Protein AF-A0A7S1JAP1-F1 (afdb_monomer_lite)

Sequence (119 aa):
IAVTLSFWLVWQHLLNYTQPPLQQKIIRIILMVPIYSIHSWCALRFRHNAVYLNLIRDTYESYVVYQFFSLLVAYMGGDEECVVILRKQPPMMAVFPVNLYVTKPFRQGSSFLRRIYLC

Secondary structure (DSSP, 8-state):
-HHHHHHHHHHHHHHS-S-HHHHHHHHHHHTHHHHHHHHHHHHHH-STTHHHHHHHHHHHHHHHHHHHHHHHHHHTTSHHHHHHHHHHSPPPPPPTTGGGT--S----SHHHHHHHHT-

Foldseek 3Di:
DLVVVLVVVLVVCVVVPPDVVLSVLVNLLSVLRVLVVVLVVVCVVCVPCNVVSVVVNVVSVVVNVLSVVQNVQVVCVHLVSVQVVLQPDDFDQDDPPVNVPDVDGDDDHSVVVVVSVVD

Radius of gyration: 18.79 Å; chains: 1; bounding box: 36×49×43 Å

pLDDT: mean 80.31, std 7.77, range [52.62, 92.44]

InterPro domains:
  IPR005178 Organic solute transporter subunit alpha/Transmembrane protein 184 [PF03619] (1-117)
  IPR005178 Organic solute transporter subunit alpha/Transmembrane protein 184 [PTHR23423] (2-115)
  IPR005178 Organic solute transporter subunit alpha/Transmembrane protein 184 [SM01417] (1-117)

Structure (mmCIF, N/CA/C/O backbone):
data_AF-A0A7S1JAP1-F1
#
_entry.id   AF-A0A7S1JAP1-F1
#
loop_
_atom_site.group_PDB
_atom_site.id
_atom_site.type_symbol
_atom_site.label_atom_id
_atom_site.label_alt_id
_atom_site.label_comp_id
_atom_site.label_asym_id
_atom_site.label_entity_id
_atom_site.label_seq_id
_atom_site.pdbx_PDB_ins_code
_atom_site.Cartn_x
_atom_site.Cartn_y
_atom_site.Cartn_z
_atom_site.occupancy
_atom_site.B_iso_or_equiv
_atom_site.auth_seq_id
_atom_site.auth_comp_id
_atom_site.auth_asym_id
_atom_site.auth_atom_id
_atom_site.pdbx_PDB_model_num
ATOM 1 N N . ILE A 1 1 ? 13.312 -18.056 -5.681 1.00 72.50 1 ILE A N 1
ATOM 2 C CA . ILE A 1 1 ? 12.997 -18.436 -4.281 1.00 72.50 1 ILE A CA 1
ATOM 3 C C . ILE A 1 1 ? 11.952 -17.499 -3.672 1.00 72.50 1 ILE A C 1
ATOM 5 O O . ILE A 1 1 ? 10.890 -17.982 -3.312 1.00 72.50 1 ILE A O 1
ATOM 9 N N . ALA A 1 2 ? 12.182 -16.179 -3.615 1.00 71.38 2 ALA A N 1
ATOM 10 C CA . ALA A 1 2 ? 11.187 -15.237 -3.076 1.00 71.38 2 ALA A CA 1
ATOM 11 C C . ALA A 1 2 ? 9.852 -15.264 -3.849 1.00 71.38 2 ALA A C 1
ATOM 13 O O . ALA A 1 2 ? 8.796 -15.415 -3.250 1.00 71.38 2 ALA A O 1
ATOM 14 N N . VAL A 1 3 ? 9.908 -15.243 -5.187 1.00 74.50 3 VAL A N 1
ATOM 15 C CA . VAL A 1 3 ? 8.714 -15.315 -6.051 1.00 74.50 3 VAL A CA 1
ATOM 16 C C . VAL A 1 3 ? 7.898 -16.588 -5.806 1.00 74.50 3 VAL A C 1
ATOM 18 O O . VAL A 1 3 ? 6.694 -16.520 -5.594 1.00 74.50 3 VAL A O 1
ATOM 21 N N . THR A 1 4 ? 8.552 -17.749 -5.769 1.00 76.94 4 THR A N 1
ATOM 22 C CA . THR A 1 4 ? 7.897 -19.047 -5.539 1.00 76.94 4 THR A CA 1
ATOM 23 C C . THR A 1 4 ? 7.238 -19.134 -4.159 1.00 76.94 4 THR A C 1
ATOM 25 O O . THR A 1 4 ? 6.144 -19.673 -4.045 1.00 76.94 4 THR A O 1
ATOM 28 N N . LEU A 1 5 ? 7.856 -18.546 -3.129 1.00 79.75 5 LEU A N 1
ATOM 29 C CA . LEU A 1 5 ? 7.292 -18.460 -1.778 1.00 79.75 5 LEU A CA 1
ATOM 30 C C . LEU A 1 5 ? 6.063 -17.544 -1.728 1.00 79.75 5 LEU A C 1
ATOM 32 O O . LEU A 1 5 ? 5.053 -17.911 -1.137 1.00 79.75 5 LEU A O 1
ATOM 36 N N . SER A 1 6 ? 6.111 -16.388 -2.397 1.00 74.44 6 SER A N 1
ATOM 37 C CA . SER A 1 6 ? 4.959 -15.486 -2.507 1.00 74.44 6 SER A CA 1
ATOM 38 C C . SER A 1 6 ? 3.784 -16.145 -3.229 1.00 74.44 6 SER A C 1
ATOM 40 O O . SER A 1 6 ? 2.652 -16.042 -2.765 1.00 74.44 6 SER A O 1
ATOM 42 N N . PHE A 1 7 ? 4.040 -16.868 -4.323 1.00 76.94 7 PHE A N 1
ATOM 43 C CA . PHE A 1 7 ? 2.999 -17.621 -5.026 1.00 76.94 7 PHE A CA 1
ATOM 44 C C . PHE A 1 7 ? 2.393 -18.724 -4.155 1.00 76.94 7 PHE A C 1
ATOM 46 O O . PHE A 1 7 ? 1.175 -18.886 -4.156 1.00 76.94 7 PHE A O 1
ATOM 53 N N . TRP A 1 8 ? 3.210 -19.427 -3.367 1.00 81.56 8 TRP A N 1
ATOM 54 C CA . TRP A 1 8 ? 2.722 -20.425 -2.414 1.00 81.56 8 TRP A CA 1
ATOM 55 C C . TRP A 1 8 ? 1.819 -19.807 -1.339 1.00 81.56 8 TRP A C 1
ATOM 57 O O . TRP A 1 8 ? 0.745 -20.329 -1.051 1.00 81.56 8 TRP A O 1
ATOM 67 N N . LEU A 1 9 ? 2.213 -18.656 -0.788 1.00 73.31 9 LEU A N 1
ATOM 68 C CA . LEU A 1 9 ? 1.441 -17.946 0.234 1.00 73.31 9 LEU A CA 1
ATOM 69 C C . LEU A 1 9 ? 0.090 -17.451 -0.309 1.00 73.31 9 LEU A C 1
ATOM 71 O O . LEU A 1 9 ? -0.935 -17.562 0.362 1.00 73.31 9 LEU A O 1
ATOM 75 N N . VAL A 1 10 ? 0.073 -16.949 -1.548 1.00 73.75 10 VAL A N 1
ATOM 76 C CA . VAL A 1 10 ? -1.165 -16.566 -2.241 1.00 73.75 10 VAL A CA 1
ATOM 77 C C . VAL A 1 10 ? -2.046 -17.789 -2.481 1.00 73.75 10 VAL A C 1
ATOM 79 O O . VAL A 1 10 ? -3.239 -17.731 -2.199 1.00 73.75 10 VAL A O 1
ATOM 82 N N . TRP A 1 11 ? -1.473 -18.902 -2.941 1.00 77.25 11 TRP A N 1
ATOM 83 C CA . TRP A 1 11 ? -2.199 -20.151 -3.173 1.00 77.25 11 TRP A CA 1
ATOM 84 C C . TRP A 1 11 ? -2.860 -20.681 -1.898 1.00 77.25 11 TRP A C 1
ATOM 86 O O . TRP A 1 11 ? -4.037 -21.027 -1.900 1.00 77.25 11 TRP A O 1
ATOM 96 N N . GLN A 1 12 ? -2.136 -20.670 -0.781 1.00 72.88 12 GLN A N 1
ATOM 97 C CA . GLN A 1 12 ? -2.662 -21.115 0.505 1.00 72.88 12 GLN A CA 1
ATOM 98 C C . GLN A 1 12 ? -3.796 -20.212 1.012 1.00 72.88 12 GLN A C 1
ATOM 100 O O . GLN A 1 12 ? -4.800 -20.716 1.513 1.00 72.88 12 GLN A O 1
ATOM 105 N N . HIS A 1 13 ? -3.683 -18.892 0.828 1.00 70.12 13 HIS A N 1
ATOM 106 C CA . HIS A 1 13 ? -4.801 -17.985 1.079 1.00 70.12 13 HIS A CA 1
ATOM 107 C C . HIS A 1 13 ? -5.996 -18.341 0.183 1.00 70.12 13 HIS A C 1
ATOM 109 O O . HIS A 1 13 ? -7.093 -18.549 0.696 1.00 70.12 13 HIS A O 1
ATOM 115 N N . LEU A 1 14 ? -5.794 -18.482 -1.132 1.00 64.19 14 LEU A N 1
ATOM 116 C CA . LEU A 1 14 ? -6.854 -18.831 -2.089 1.00 64.19 14 LEU A CA 1
ATOM 117 C C . LEU A 1 14 ? -7.550 -20.169 -1.774 1.00 64.19 14 LEU A C 1
ATOM 119 O O . LEU A 1 14 ? -8.711 -20.337 -2.123 1.00 64.19 14 LEU A O 1
ATOM 123 N N . LEU A 1 15 ? -6.883 -21.117 -1.117 1.00 70.19 15 LEU A N 1
ATOM 124 C CA . LEU A 1 15 ? -7.506 -22.379 -0.707 1.00 70.19 15 LEU A CA 1
ATOM 125 C C . LEU A 1 15 ? -8.368 -22.248 0.557 1.00 70.19 15 LEU A C 1
ATOM 127 O O . LEU A 1 15 ? -9.341 -22.981 0.704 1.00 70.19 15 LEU A O 1
ATOM 131 N N . ASN A 1 16 ? -8.050 -21.312 1.454 1.00 71.19 16 ASN A N 1
ATOM 132 C CA . ASN A 1 16 ? -8.760 -21.119 2.718 1.00 71.19 16 ASN A CA 1
ATOM 133 C C . ASN A 1 16 ? -9.466 -19.751 2.764 1.00 71.19 16 ASN A C 1
ATOM 135 O O . ASN A 1 16 ? -9.132 -18.883 3.573 1.00 71.19 16 ASN A O 1
ATOM 139 N N . TYR A 1 17 ? -10.447 -19.567 1.873 1.00 64.19 17 TYR A N 1
ATOM 140 C CA . TYR A 1 17 ? -11.243 -18.341 1.706 1.00 64.19 17 TYR A CA 1
ATOM 141 C C . TYR A 1 17 ? -12.289 -18.143 2.819 1.00 64.19 17 TYR A C 1
ATOM 143 O O . TYR A 1 17 ? -13.493 -18.254 2.597 1.00 64.19 17 TYR A O 1
ATOM 151 N N . THR A 1 18 ? -11.858 -17.819 4.037 1.00 72.69 18 THR A N 1
ATOM 152 C CA . THR A 1 18 ? -12.796 -17.575 5.151 1.00 72.69 18 THR A CA 1
ATOM 153 C C . THR A 1 18 ? -13.406 -16.171 5.110 1.00 72.69 18 THR A C 1
ATOM 155 O O . THR A 1 18 ? -14.562 -15.988 5.479 1.00 72.69 18 THR A O 1
ATOM 158 N N . GLN A 1 19 ? -12.642 -15.164 4.664 1.00 76.62 19 GLN A N 1
ATOM 159 C CA . GLN A 1 19 ? -13.082 -13.763 4.585 1.00 76.62 19 GLN A CA 1
ATOM 160 C C . GLN A 1 19 ? -12.581 -13.092 3.290 1.00 76.62 19 GLN A C 1
ATOM 162 O O . GLN A 1 19 ? -11.526 -12.444 3.284 1.00 76.62 19 GLN A O 1
ATOM 167 N N . PRO A 1 20 ? -13.339 -13.206 2.179 1.00 77.06 20 PRO A N 1
ATOM 168 C CA . PRO A 1 20 ? -12.912 -12.727 0.866 1.00 77.06 20 PRO A CA 1
ATOM 169 C C . PRO A 1 20 ? -12.501 -11.243 0.794 1.00 77.06 20 PRO A C 1
ATOM 171 O O . PRO A 1 20 ? -11.472 -10.975 0.164 1.00 77.06 20 PRO A O 1
ATOM 174 N N . PRO A 1 21 ? -13.188 -10.274 1.442 1.00 79.31 21 PRO A N 1
ATOM 175 C CA . PRO A 1 21 ? -12.831 -8.865 1.293 1.00 79.31 21 PRO A CA 1
ATOM 176 C C . PRO A 1 21 ? -11.520 -8.491 1.985 1.00 79.31 21 PRO A C 1
ATOM 178 O O . PRO A 1 21 ? -10.873 -7.555 1.535 1.00 79.31 21 PRO A O 1
ATOM 181 N N . LEU A 1 22 ? -11.108 -9.188 3.051 1.00 80.94 22 LEU A N 1
ATOM 182 C CA . LEU A 1 22 ? -9.817 -8.958 3.717 1.00 80.94 22 LEU A CA 1
ATOM 183 C C . LEU A 1 22 ? -8.680 -9.613 2.944 1.00 80.94 22 LEU A C 1
ATOM 185 O O . LEU A 1 22 ? -7.628 -9.022 2.713 1.00 80.94 22 LEU A O 1
ATOM 189 N N . GLN A 1 23 ? -8.915 -10.838 2.495 1.00 82.44 23 GLN A N 1
ATOM 190 C CA . GLN A 1 23 ? -7.900 -11.646 1.850 1.00 82.44 23 GLN A CA 1
ATOM 191 C C . GLN A 1 23 ? -7.471 -11.078 0.494 1.00 82.44 23 GLN A C 1
ATOM 193 O O . GLN A 1 23 ? -6.289 -11.101 0.163 1.00 82.44 23 GLN A O 1
ATOM 198 N N . GLN A 1 24 ? -8.399 -10.480 -0.260 1.00 84.50 24 GLN A N 1
ATOM 199 C CA . GLN A 1 24 ? -8.064 -9.746 -1.484 1.00 84.50 24 GLN A CA 1
ATOM 200 C C . GLN A 1 24 ? -7.089 -8.585 -1.221 1.00 84.50 24 GLN A C 1
ATOM 202 O O . GLN A 1 24 ? -6.219 -8.321 -2.051 1.00 84.50 24 GLN A O 1
ATOM 207 N N . LYS A 1 25 ? -7.186 -7.923 -0.058 1.00 87.12 25 LYS A N 1
ATOM 208 C CA . LYS A 1 25 ? -6.257 -6.856 0.354 1.00 87.12 25 LYS A CA 1
ATOM 209 C C . LYS A 1 25 ? -4.866 -7.426 0.635 1.00 87.12 25 LYS A C 1
ATOM 211 O O . LYS A 1 25 ? -3.880 -6.877 0.155 1.00 87.12 25 LYS A O 1
ATOM 216 N N . ILE A 1 26 ? -4.798 -8.555 1.343 1.00 87.25 26 ILE A N 1
ATOM 217 C CA . ILE A 1 26 ? -3.545 -9.255 1.678 1.00 87.25 26 ILE A CA 1
ATOM 218 C C . ILE A 1 2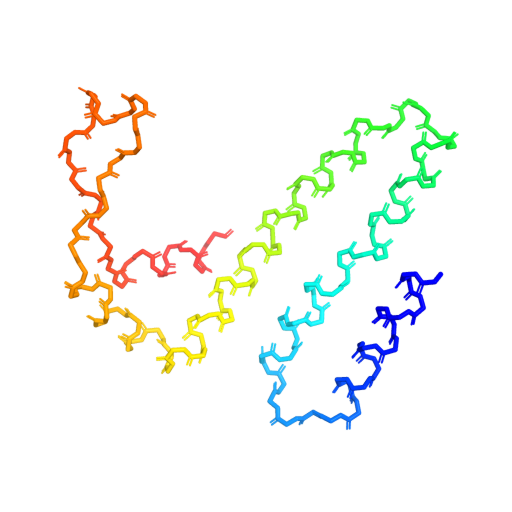6 ? -2.829 -9.745 0.417 1.00 87.25 26 ILE A C 1
ATOM 220 O O . ILE A 1 26 ? -1.630 -9.526 0.262 1.00 87.25 26 ILE A O 1
ATOM 224 N N . ILE A 1 27 ? -3.561 -10.354 -0.519 1.00 85.75 27 ILE A N 1
ATOM 225 C CA . ILE A 1 27 ? -2.992 -10.865 -1.773 1.00 85.75 27 ILE A CA 1
ATOM 226 C C . ILE A 1 27 ? -2.327 -9.730 -2.566 1.00 85.75 27 ILE A C 1
ATOM 228 O O . ILE A 1 27 ? -1.207 -9.897 -3.044 1.00 85.75 27 ILE A O 1
ATOM 232 N N . ARG A 1 28 ? -2.957 -8.549 -2.643 1.00 87.88 28 ARG A N 1
ATOM 233 C CA . ARG A 1 28 ? -2.369 -7.360 -3.289 1.00 87.88 28 ARG A CA 1
ATOM 234 C C . ARG A 1 28 ? -1.052 -6.922 -2.631 1.00 87.88 28 ARG A C 1
ATOM 236 O O . ARG A 1 28 ? -0.122 -6.548 -3.336 1.00 87.88 28 ARG A O 1
ATOM 243 N N . ILE A 1 29 ? -0.929 -7.025 -1.306 1.00 89.06 29 ILE A N 1
ATOM 244 C CA . ILE A 1 29 ? 0.320 -6.707 -0.589 1.00 89.06 29 ILE A CA 1
ATOM 245 C C . ILE A 1 29 ? 1.410 -7.741 -0.915 1.00 89.06 29 ILE A C 1
ATOM 247 O O . ILE A 1 29 ? 2.532 -7.371 -1.251 1.00 89.06 29 ILE A O 1
ATOM 251 N N . ILE A 1 30 ? 1.087 -9.039 -0.889 1.00 86.62 30 ILE A N 1
ATOM 252 C CA . ILE A 1 30 ? 2.055 -10.117 -1.171 1.00 86.62 30 ILE A CA 1
ATOM 253 C C . ILE A 1 30 ? 2.577 -10.045 -2.618 1.00 86.62 30 ILE A C 1
ATOM 255 O O . ILE A 1 30 ? 3.749 -10.337 -2.871 1.00 86.62 30 ILE A O 1
ATOM 259 N N . LEU A 1 31 ? 1.741 -9.597 -3.563 1.00 84.19 31 LEU A N 1
ATOM 260 C CA . LEU A 1 31 ? 2.118 -9.389 -4.967 1.00 84.19 31 LEU A CA 1
ATOM 261 C C . LEU A 1 31 ? 3.197 -8.307 -5.178 1.00 84.19 31 LEU A C 1
ATOM 263 O O . LEU A 1 31 ? 3.749 -8.215 -6.272 1.00 84.19 31 LEU A O 1
ATOM 267 N N . MET A 1 32 ? 3.586 -7.554 -4.146 1.00 86.12 32 MET A N 1
ATOM 268 C CA . MET A 1 32 ? 4.741 -6.652 -4.197 1.00 86.12 32 MET A CA 1
ATOM 269 C C . MET A 1 32 ? 6.034 -7.394 -4.584 1.00 86.12 32 MET A C 1
ATOM 271 O O . MET A 1 32 ? 6.742 -6.986 -5.498 1.00 86.12 32 MET A O 1
ATOM 275 N N . VAL A 1 33 ? 6.330 -8.530 -3.954 1.00 84.38 33 VAL A N 1
ATOM 276 C CA . VAL A 1 33 ? 7.588 -9.271 -4.168 1.00 84.38 33 VAL A CA 1
ATOM 277 C C . VAL A 1 33 ? 7.826 -9.669 -5.641 1.00 84.38 33 VAL A C 1
ATOM 279 O O . VAL A 1 33 ? 8.920 -9.409 -6.163 1.00 84.38 33 VAL A O 1
ATOM 282 N N . PRO A 1 34 ? 6.855 -10.267 -6.365 1.00 84.38 34 PRO A N 1
ATOM 283 C CA . PRO A 1 34 ? 7.043 -10.578 -7.780 1.00 84.38 34 PRO A CA 1
ATOM 284 C C . PRO A 1 34 ? 7.147 -9.327 -8.664 1.00 84.38 34 PRO A C 1
ATOM 286 O O . PRO A 1 34 ? 7.958 -9.325 -9.588 1.00 84.38 34 PRO A O 1
ATOM 289 N N . ILE A 1 35 ? 6.419 -8.246 -8.364 1.00 86.62 35 ILE A N 1
ATOM 290 C CA . ILE A 1 35 ? 6.498 -6.988 -9.129 1.00 86.62 35 ILE A CA 1
ATOM 291 C C . ILE A 1 35 ? 7.909 -6.392 -9.061 1.00 86.62 35 ILE A C 1
ATOM 293 O O . ILE A 1 35 ? 8.467 -6.009 -10.088 1.00 86.62 35 ILE A O 1
ATOM 297 N N . TYR A 1 36 ? 8.537 -6.389 -7.882 1.00 87.00 36 TYR A N 1
ATOM 298 C CA . TYR A 1 36 ? 9.906 -5.878 -7.721 1.00 87.00 36 TYR A CA 1
ATOM 299 C C . TYR A 1 36 ? 10.937 -6.772 -8.408 1.00 87.00 36 TYR A C 1
ATOM 301 O O . TYR A 1 36 ? 11.928 -6.282 -8.951 1.00 87.00 36 TYR A O 1
ATOM 309 N N . SER A 1 37 ? 10.684 -8.081 -8.434 1.00 86.12 37 SER A N 1
ATOM 310 C CA . SER A 1 37 ? 11.532 -9.031 -9.156 1.00 86.12 37 SER A CA 1
ATOM 311 C C . SER A 1 37 ? 11.499 -8.765 -10.668 1.00 86.12 37 SER A C 1
ATOM 313 O O . SER A 1 37 ? 12.551 -8.703 -11.305 1.00 86.12 37 SER A O 1
ATOM 315 N N . ILE A 1 38 ? 10.309 -8.528 -11.233 1.00 87.19 38 ILE A N 1
ATOM 316 C CA . ILE A 1 38 ? 10.130 -8.157 -12.648 1.00 87.19 38 ILE A CA 1
ATOM 317 C C . ILE A 1 38 ? 10.771 -6.796 -12.932 1.00 87.19 38 ILE A C 1
ATOM 319 O O . ILE A 1 38 ? 11.471 -6.641 -13.930 1.00 87.19 38 ILE A O 1
ATOM 323 N N . HIS A 1 39 ? 10.584 -5.822 -12.040 1.00 87.31 39 HIS A N 1
ATOM 324 C CA . HIS A 1 39 ? 11.190 -4.499 -12.156 1.00 87.31 39 HIS A CA 1
ATOM 325 C C . HIS A 1 39 ? 12.723 -4.577 -12.232 1.00 87.31 39 HIS A C 1
ATOM 327 O O . HIS A 1 39 ? 13.324 -3.975 -13.120 1.00 87.31 39 HIS A O 1
ATOM 333 N N . SER A 1 40 ? 13.352 -5.368 -11.355 1.00 84.69 40 SER A N 1
ATOM 334 C CA . SER A 1 40 ? 14.804 -5.592 -11.349 1.00 84.69 40 SER A CA 1
ATOM 335 C C . SER A 1 40 ? 15.300 -6.214 -12.662 1.00 84.69 40 SER A C 1
ATOM 337 O O . SER A 1 40 ? 16.268 -5.738 -13.259 1.00 84.69 40 SER A O 1
ATOM 339 N N . TRP A 1 41 ? 14.583 -7.215 -13.181 1.00 86.62 41 TRP A N 1
ATOM 340 C CA . TRP A 1 41 ? 14.892 -7.828 -14.476 1.00 86.62 41 TRP A CA 1
ATOM 341 C C . TRP A 1 41 ? 14.760 -6.840 -15.648 1.00 86.62 41 TRP A C 1
ATOM 343 O O . TRP A 1 41 ? 15.644 -6.746 -16.503 1.00 86.62 41 TRP A O 1
ATOM 353 N N . CYS A 1 42 ? 13.681 -6.057 -15.681 1.00 84.12 42 CYS A N 1
ATOM 354 C CA . CYS A 1 42 ? 13.456 -5.052 -16.718 1.00 84.12 42 CYS A CA 1
ATOM 355 C C . CYS A 1 42 ? 14.485 -3.913 -16.665 1.00 84.12 42 CYS A C 1
ATOM 357 O O . CYS A 1 42 ? 14.930 -3.453 -17.719 1.00 84.12 42 CYS A O 1
ATOM 359 N N . ALA A 1 43 ? 14.913 -3.501 -15.469 1.00 81.81 43 ALA A N 1
ATOM 360 C CA . ALA A 1 43 ? 15.948 -2.485 -15.283 1.00 81.81 43 ALA A CA 1
ATOM 361 C C . ALA A 1 43 ? 17.313 -2.926 -15.848 1.00 81.81 43 ALA A C 1
ATOM 363 O O . ALA A 1 43 ? 18.036 -2.108 -16.416 1.00 81.81 43 ALA A O 1
ATOM 364 N N . LEU A 1 44 ? 17.638 -4.223 -15.763 1.00 82.62 44 LEU A N 1
ATOM 365 C CA . LEU A 1 44 ? 18.824 -4.816 -16.393 1.00 82.62 44 LEU A CA 1
ATOM 366 C C . LEU A 1 44 ? 18.739 -4.809 -17.929 1.00 82.62 44 LEU A C 1
ATOM 368 O O . LEU A 1 44 ? 19.746 -4.580 -18.599 1.00 82.62 44 LEU A O 1
ATOM 372 N N . ARG A 1 45 ? 17.550 -5.041 -18.501 1.00 82.81 45 ARG A N 1
ATOM 373 C CA . ARG A 1 45 ? 17.373 -5.190 -19.957 1.00 82.81 45 ARG A CA 1
ATOM 374 C C . ARG A 1 45 ? 17.174 -3.872 -20.710 1.00 82.81 45 ARG A C 1
ATOM 376 O O . ARG A 1 45 ? 17.594 -3.781 -21.868 1.00 82.81 45 ARG A O 1
ATOM 383 N N . PHE A 1 46 ? 16.532 -2.880 -20.091 1.00 77.44 46 PHE A N 1
ATOM 384 C CA . PHE A 1 46 ? 16.123 -1.627 -20.733 1.00 77.44 46 PHE A CA 1
ATOM 385 C C . PHE A 1 46 ? 16.457 -0.411 -19.863 1.00 77.44 46 PHE A C 1
ATOM 387 O O . PHE A 1 46 ? 15.602 0.146 -19.177 1.00 77.44 46 PHE A O 1
ATOM 394 N N . ARG A 1 47 ? 17.710 0.053 -19.945 1.00 75.50 47 ARG A N 1
ATOM 395 C CA . ARG A 1 47 ? 18.195 1.199 -19.158 1.00 75.50 47 ARG A CA 1
ATOM 396 C C . ARG A 1 47 ? 17.452 2.512 -19.475 1.00 75.50 47 ARG A C 1
ATOM 398 O O . ARG A 1 47 ? 17.273 3.333 -18.586 1.00 75.50 47 ARG A O 1
ATOM 405 N N . HIS A 1 48 ? 16.981 2.695 -20.714 1.00 78.88 48 HIS A N 1
ATOM 406 C CA . HIS A 1 48 ? 16.241 3.898 -21.131 1.00 78.88 48 HIS A CA 1
ATOM 407 C C . HIS A 1 48 ? 14.822 3.967 -20.537 1.00 78.88 48 HIS A C 1
ATOM 409 O O . HIS A 1 48 ? 14.351 5.039 -20.175 1.00 78.88 48 HIS A O 1
ATOM 415 N N . ASN A 1 49 ? 14.166 2.817 -20.346 1.00 80.88 49 ASN A N 1
ATOM 416 C CA . ASN A 1 49 ? 12.788 2.755 -19.842 1.00 80.88 49 ASN A CA 1
ATOM 417 C C . ASN A 1 49 ? 12.711 2.727 -18.306 1.00 80.88 49 ASN A C 1
ATOM 419 O O . ASN A 1 49 ? 11.621 2.644 -17.742 1.00 80.88 49 ASN A O 1
ATOM 423 N N . ALA A 1 50 ? 13.855 2.803 -17.621 1.00 80.88 50 ALA A N 1
ATOM 424 C CA . ALA A 1 50 ? 13.938 2.721 -16.167 1.00 80.88 50 ALA A CA 1
ATOM 425 C C . ALA A 1 50 ? 13.115 3.814 -15.464 1.00 80.88 50 ALA A C 1
ATOM 427 O O . ALA A 1 50 ? 12.525 3.554 -14.421 1.00 80.88 50 ALA A O 1
ATOM 428 N N . VAL A 1 51 ? 13.017 5.015 -16.047 1.00 85.19 51 VAL A N 1
ATOM 429 C CA . VAL A 1 51 ? 12.245 6.129 -15.468 1.00 85.19 51 VAL A CA 1
ATOM 430 C C . VAL A 1 51 ? 10.752 5.794 -15.383 1.00 85.19 51 VAL A C 1
ATOM 432 O O . VAL A 1 51 ? 10.144 5.975 -14.331 1.00 85.19 51 VAL A O 1
ATOM 435 N N . TYR A 1 52 ? 10.171 5.241 -16.450 1.00 87.44 52 TYR A N 1
ATOM 436 C CA . TYR A 1 52 ? 8.759 4.846 -16.470 1.00 87.44 52 TYR A CA 1
ATOM 437 C C . TYR A 1 52 ? 8.468 3.692 -15.506 1.00 87.44 52 TYR A C 1
ATOM 439 O O . TYR A 1 52 ? 7.452 3.692 -14.816 1.00 87.44 52 TYR A O 1
ATOM 447 N N . LEU A 1 53 ? 9.376 2.718 -15.431 1.00 86.56 53 LEU A N 1
ATOM 448 C CA . LEU A 1 53 ? 9.252 1.577 -14.526 1.00 86.56 53 LEU A CA 1
ATOM 449 C C . LEU A 1 53 ? 9.327 1.997 -13.050 1.00 86.56 53 LEU A C 1
ATOM 451 O O . LEU A 1 53 ? 8.531 1.514 -12.243 1.00 86.56 53 LEU A O 1
ATOM 455 N N . ASN A 1 54 ? 10.208 2.946 -12.721 1.00 87.75 54 ASN A N 1
ATOM 456 C CA . ASN A 1 54 ? 10.281 3.533 -11.385 1.00 87.75 54 ASN A CA 1
ATOM 457 C C . ASN A 1 54 ? 8.978 4.263 -11.022 1.00 87.75 54 ASN A C 1
ATOM 459 O O . ASN A 1 54 ? 8.452 4.041 -9.940 1.00 87.75 54 ASN A O 1
ATOM 463 N N . LEU A 1 55 ? 8.396 5.046 -11.939 1.00 90.62 55 LEU A N 1
ATOM 464 C CA . LEU A 1 55 ? 7.125 5.737 -11.688 1.00 90.62 55 LEU A CA 1
ATOM 465 C C . LEU A 1 55 ? 5.974 4.760 -11.383 1.00 90.62 55 LEU A C 1
ATOM 467 O O . LEU A 1 55 ? 5.175 4.993 -10.474 1.00 90.62 55 LEU A O 1
ATOM 471 N N . ILE A 1 56 ? 5.889 3.653 -12.130 1.00 89.50 56 ILE A N 1
ATOM 472 C CA . ILE A 1 56 ? 4.886 2.603 -11.895 1.00 89.50 56 ILE A CA 1
ATOM 473 C C . ILE A 1 56 ? 5.089 1.967 -10.518 1.00 89.50 56 ILE A C 1
ATOM 475 O O . ILE A 1 56 ? 4.113 1.760 -9.797 1.00 89.50 56 ILE A O 1
ATOM 479 N N . ARG A 1 57 ? 6.341 1.678 -10.140 1.00 89.25 57 ARG A N 1
ATOM 480 C CA . ARG A 1 57 ? 6.675 1.140 -8.816 1.00 89.25 57 ARG A CA 1
ATOM 481 C C . ARG A 1 57 ? 6.245 2.100 -7.709 1.00 89.25 57 ARG A C 1
ATOM 483 O O . ARG A 1 57 ? 5.550 1.672 -6.797 1.00 89.25 57 ARG A O 1
ATOM 490 N N . ASP A 1 58 ? 6.596 3.376 -7.819 1.00 91.31 58 ASP A N 1
ATOM 491 C CA . ASP A 1 58 ? 6.296 4.381 -6.793 1.00 91.31 58 ASP A CA 1
ATOM 492 C C . ASP A 1 58 ? 4.771 4.593 -6.653 1.00 91.31 58 ASP A C 1
ATOM 494 O O . ASP A 1 58 ? 4.232 4.700 -5.550 1.00 91.31 58 ASP A O 1
ATOM 498 N N . THR A 1 59 ? 4.032 4.541 -7.769 1.00 91.69 59 THR A N 1
ATOM 499 C CA . THR A 1 59 ? 2.558 4.555 -7.756 1.00 91.69 59 THR A CA 1
ATOM 500 C C . THR A 1 59 ? 1.991 3.297 -7.091 1.00 91.69 59 THR A C 1
ATOM 502 O O . THR A 1 59 ? 1.087 3.385 -6.257 1.00 91.69 59 THR A O 1
ATOM 505 N N . TYR A 1 60 ? 2.527 2.117 -7.413 1.00 91.62 60 TYR A N 1
ATOM 506 C CA . TYR A 1 60 ? 2.097 0.857 -6.807 1.00 91.62 60 TYR A CA 1
ATOM 507 C C . TYR A 1 60 ? 2.358 0.815 -5.295 1.00 91.62 60 TYR A C 1
ATOM 509 O O . TYR A 1 60 ? 1.502 0.345 -4.547 1.00 91.62 60 TYR A O 1
ATOM 517 N N . GLU A 1 61 ? 3.489 1.347 -4.826 1.00 89.38 61 GLU A N 1
ATOM 518 C CA . GLU A 1 61 ? 3.788 1.476 -3.395 1.00 89.38 61 GLU A CA 1
ATOM 519 C C . GLU A 1 61 ? 2.685 2.247 -2.664 1.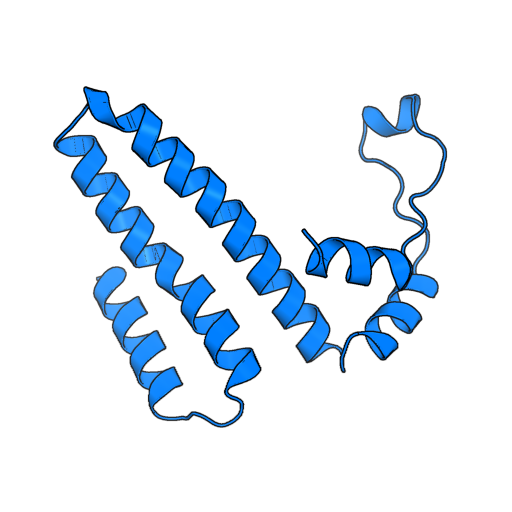00 89.38 61 GLU A C 1
ATOM 521 O O . GLU A 1 61 ? 2.147 1.762 -1.665 1.00 89.38 61 GLU A O 1
ATOM 526 N N . SER A 1 62 ? 2.274 3.401 -3.202 1.00 92.31 62 SER A N 1
ATOM 527 C CA . SER A 1 62 ? 1.185 4.193 -2.616 1.00 92.31 62 SER A CA 1
ATOM 528 C C . SER A 1 62 ? -0.140 3.420 -2.545 1.00 92.31 62 SER A C 1
ATOM 530 O O . SER A 1 62 ? -0.842 3.461 -1.530 1.00 92.31 62 SER A O 1
ATOM 532 N N . TYR A 1 63 ? -0.447 2.636 -3.581 1.00 91.06 63 TYR A N 1
ATOM 533 C CA . TYR A 1 63 ? -1.643 1.803 -3.628 1.00 91.06 63 TYR A CA 1
ATOM 534 C C . TYR A 1 63 ? -1.608 0.679 -2.580 1.00 91.06 63 TYR A C 1
ATOM 536 O O . TYR A 1 63 ? -2.606 0.416 -1.903 1.00 91.06 63 TYR A O 1
ATOM 544 N N . VAL A 1 64 ? -0.454 0.032 -2.398 1.00 91.75 64 VAL A N 1
ATOM 545 C CA . VAL A 1 64 ? -0.264 -1.019 -1.388 1.00 91.75 64 VAL A CA 1
ATOM 546 C C . VAL A 1 64 ? -0.427 -0.462 0.025 1.00 91.75 64 VAL A C 1
ATOM 548 O O . VAL A 1 64 ? -1.081 -1.097 0.854 1.00 91.75 64 VAL A O 1
ATOM 551 N N . VAL A 1 65 ? 0.096 0.738 0.296 1.00 92.44 65 VAL A N 1
ATOM 552 C CA . VAL A 1 65 ? -0.076 1.411 1.594 1.00 92.44 65 VAL A CA 1
ATOM 553 C C . VAL A 1 65 ? -1.551 1.701 1.875 1.00 92.44 65 VAL A C 1
ATOM 555 O O . VAL A 1 65 ? -2.032 1.400 2.970 1.00 92.44 65 VAL A O 1
ATOM 558 N N . TYR A 1 66 ? -2.303 2.203 0.890 1.00 90.88 66 TYR A N 1
ATOM 559 C CA . TYR A 1 66 ? -3.757 2.353 1.017 1.00 90.88 66 TYR A CA 1
ATOM 560 C C . TYR A 1 66 ? -4.430 1.011 1.335 1.00 90.88 66 TYR A C 1
ATOM 562 O O . TYR A 1 66 ? -5.296 0.914 2.212 1.00 90.88 66 TYR A O 1
ATOM 570 N N . GLN A 1 67 ? -3.999 -0.052 0.655 1.00 90.12 67 GLN A N 1
ATOM 571 C CA . GLN A 1 67 ? -4.600 -1.359 0.827 1.00 90.12 67 GLN A CA 1
ATOM 572 C C . GLN A 1 67 ? -4.352 -1.947 2.221 1.00 90.12 67 GLN A C 1
ATOM 574 O O . GLN A 1 67 ? -5.272 -2.537 2.798 1.00 90.12 67 GLN A O 1
ATOM 579 N N . PHE A 1 68 ? -3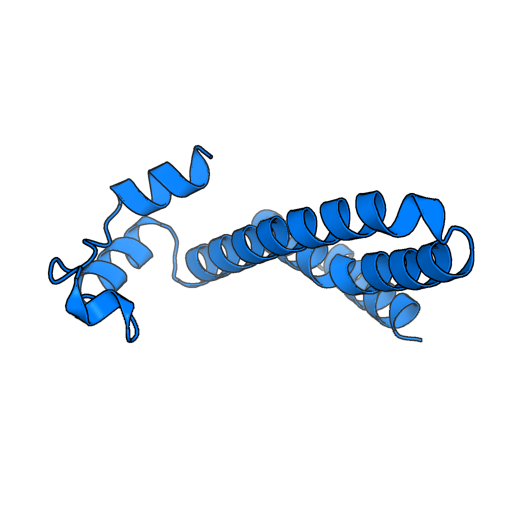.147 -1.742 2.752 1.00 90.88 68 PHE A N 1
ATOM 580 C CA . PHE A 1 68 ? -2.752 -2.090 4.111 1.00 90.88 68 PHE A CA 1
ATOM 581 C C . PHE A 1 68 ? -3.543 -1.295 5.154 1.00 90.88 68 PHE A C 1
ATOM 583 O O . PHE A 1 68 ? -4.097 -1.883 6.080 1.00 90.88 68 PHE A O 1
ATOM 590 N N . PHE A 1 69 ? -3.685 0.019 4.967 1.00 89.81 69 PHE A N 1
ATOM 591 C CA . PHE A 1 69 ? -4.480 0.857 5.863 1.00 89.81 69 PHE A CA 1
ATOM 592 C C . PHE A 1 69 ? -5.942 0.396 5.936 1.00 89.81 69 PHE A C 1
ATOM 594 O O . PHE A 1 69 ? -6.486 0.208 7.021 1.00 89.81 69 PHE A O 1
ATOM 601 N N . SER A 1 70 ? -6.567 0.128 4.786 1.00 86.94 70 SER A N 1
ATOM 602 C CA . SER A 1 70 ? -7.945 -0.376 4.735 1.00 86.94 70 SER A CA 1
ATOM 603 C C . SER A 1 70 ? -8.099 -1.750 5.407 1.00 86.94 70 SER A C 1
ATOM 605 O O . SER A 1 70 ? -9.159 -2.068 5.942 1.00 86.94 70 SER A O 1
ATOM 607 N N . LEU A 1 71 ? -7.045 -2.565 5.412 1.00 89.69 71 LEU A N 1
ATOM 608 C CA . LEU A 1 71 ? -7.017 -3.834 6.132 1.00 89.69 71 LEU A CA 1
ATOM 609 C C . LEU A 1 71 ? -6.918 -3.630 7.651 1.00 89.69 71 LEU A C 1
ATOM 611 O O . LEU A 1 71 ? -7.631 -4.306 8.387 1.00 89.69 71 LEU A O 1
ATOM 615 N N . LEU A 1 72 ? -6.113 -2.673 8.125 1.00 88.25 72 LEU A N 1
ATOM 616 C CA . LEU A 1 72 ? -6.056 -2.324 9.549 1.00 88.25 72 LEU A CA 1
ATOM 617 C C . LEU A 1 72 ? -7.412 -1.834 10.064 1.00 88.25 72 LEU A C 1
ATOM 619 O O . LEU A 1 72 ? -7.867 -2.290 11.109 1.00 88.25 72 LEU A O 1
ATOM 623 N N . VAL A 1 73 ? -8.082 -0.965 9.301 1.00 86.94 73 VAL A N 1
ATOM 624 C CA . VAL A 1 73 ? -9.424 -0.468 9.647 1.00 86.94 73 VAL A CA 1
ATOM 625 C C . VAL A 1 73 ? -10.422 -1.617 9.780 1.00 86.94 73 VAL A C 1
ATOM 627 O O . VAL A 1 73 ? -11.190 -1.685 10.737 1.00 86.94 73 VAL A O 1
ATOM 630 N N . ALA A 1 74 ? -10.372 -2.572 8.855 1.00 86.31 74 ALA A N 1
ATOM 631 C CA . ALA A 1 74 ? -11.249 -3.729 8.905 1.00 86.31 74 ALA A CA 1
ATOM 632 C C . ALA A 1 74 ? -10.928 -4.676 10.082 1.00 86.31 74 ALA A C 1
ATOM 634 O O . ALA A 1 74 ? -11.848 -5.244 10.665 1.00 86.31 74 ALA A O 1
ATOM 635 N N . TYR A 1 75 ? -9.659 -4.802 10.494 1.00 84.94 75 TYR A N 1
ATOM 636 C CA . TYR A 1 75 ? -9.279 -5.567 11.692 1.00 84.94 75 TY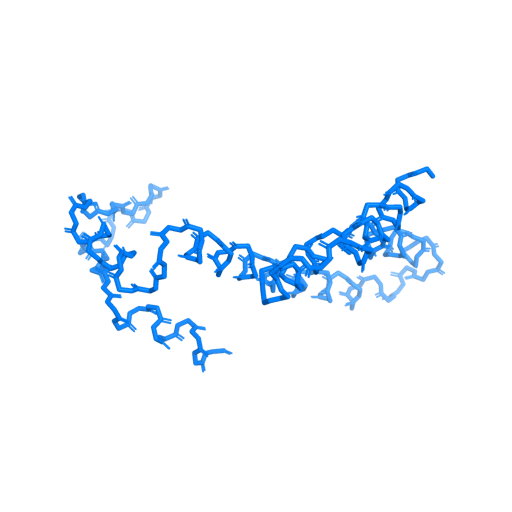R A CA 1
ATOM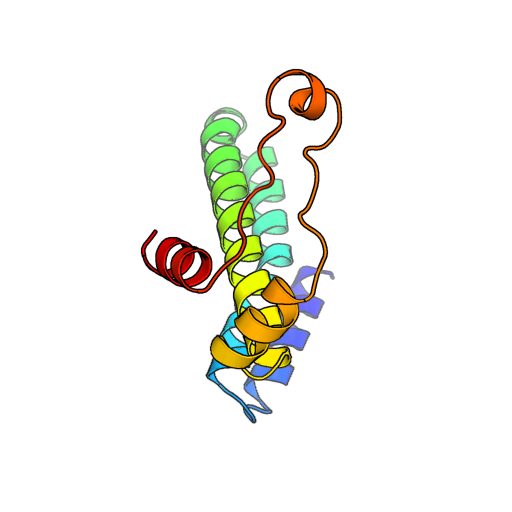 637 C C . TYR A 1 75 ? -9.670 -4.896 13.011 1.00 84.94 75 TYR A C 1
ATOM 639 O O . TYR A 1 75 ? -9.888 -5.582 14.004 1.00 84.94 75 TYR A O 1
ATOM 647 N N . MET A 1 76 ? -9.786 -3.570 13.027 1.00 84.38 76 MET A N 1
ATOM 648 C CA . MET A 1 76 ? -10.202 -2.801 14.203 1.00 84.38 76 MET A CA 1
ATOM 649 C C . MET A 1 76 ? -11.721 -2.817 14.453 1.00 84.38 76 MET A C 1
ATOM 651 O O . MET A 1 76 ? -12.180 -2.170 15.390 1.00 84.38 76 MET A O 1
ATOM 655 N N . GLY A 1 77 ? -12.500 -3.550 13.651 1.00 82.88 77 GLY A N 1
ATOM 656 C CA . GLY A 1 77 ? -13.959 -3.630 13.789 1.00 82.88 77 GLY A CA 1
ATOM 657 C C . GLY A 1 77 ? -14.739 -2.739 12.818 1.00 82.88 77 GLY A C 1
ATOM 658 O O . GLY A 1 77 ? -15.958 -2.647 12.932 1.00 82.88 77 GLY A O 1
ATOM 659 N N . GLY A 1 78 ? -14.066 -2.122 11.840 1.00 83.56 78 GLY A N 1
ATOM 660 C CA . GLY A 1 78 ? -14.688 -1.315 10.788 1.00 83.56 78 GLY A CA 1
ATOM 661 C C . GLY A 1 78 ? -14.549 0.194 10.993 1.00 83.56 78 GLY A C 1
ATOM 662 O O . GLY A 1 78 ? -13.926 0.672 11.941 1.00 83.56 78 GLY A O 1
ATOM 663 N N . ASP A 1 79 ? -15.124 0.960 10.063 1.00 81.00 79 ASP A N 1
ATOM 664 C CA . ASP A 1 79 ? -14.888 2.406 9.959 1.00 81.00 79 ASP A CA 1
ATOM 665 C C . ASP A 1 79 ? -15.383 3.182 11.195 1.00 81.00 79 ASP A C 1
ATOM 667 O O . ASP A 1 79 ? -14.722 4.121 11.643 1.00 81.00 79 ASP A O 1
ATOM 671 N N . GLU A 1 80 ? -16.516 2.776 11.775 1.00 79.94 80 GLU A N 1
ATOM 672 C CA . GLU A 1 80 ? -17.144 3.448 12.922 1.00 79.94 80 GLU A CA 1
ATOM 673 C C . GLU A 1 80 ? -16.309 3.301 14.205 1.00 79.94 80 GLU A C 1
ATOM 675 O O . GLU A 1 80 ? -15.951 4.302 14.833 1.00 79.94 80 GLU A O 1
ATOM 680 N N . GLU A 1 81 ? -15.910 2.074 14.552 1.00 82.75 81 GLU A N 1
ATOM 681 C CA . GLU A 1 81 ? -15.060 1.797 15.719 1.00 82.75 81 GLU A CA 1
ATOM 682 C C . GLU A 1 81 ? -13.690 2.473 15.585 1.00 82.75 81 GLU A C 1
ATOM 684 O O . GLU A 1 81 ? -13.188 3.091 16.531 1.00 82.75 81 GLU A O 1
ATOM 689 N N . CYS A 1 82 ? -13.118 2.464 14.375 1.00 82.38 82 CYS A N 1
ATOM 690 C CA . CYS A 1 82 ? -11.903 3.214 14.081 1.00 82.38 82 CYS A CA 1
ATOM 691 C C . CYS A 1 82 ? -12.054 4.703 14.384 1.00 82.38 82 CYS A C 1
ATOM 693 O O . CYS A 1 82 ? -11.165 5.281 15.004 1.00 82.38 82 CYS A O 1
ATOM 695 N N . VAL A 1 83 ? -13.158 5.341 13.988 1.00 81.94 83 VAL A N 1
ATOM 696 C CA . VAL A 1 83 ? -13.384 6.772 14.247 1.00 81.94 83 VAL A CA 1
ATOM 697 C C . VAL A 1 83 ? -13.495 7.057 15.742 1.00 81.94 83 VAL A C 1
ATOM 699 O O . VAL A 1 83 ? -12.977 8.078 16.202 1.00 81.94 83 VAL A O 1
ATOM 702 N N . VAL A 1 84 ? -14.128 6.170 16.515 1.00 83.88 84 VAL A N 1
ATOM 703 C CA . VAL A 1 84 ? -14.214 6.313 17.976 1.00 83.88 84 VAL A CA 1
ATOM 704 C C . VAL A 1 84 ? -12.827 6.234 18.610 1.00 83.88 84 VAL A C 1
ATOM 706 O O . VAL A 1 84 ? -12.486 7.080 19.439 1.00 83.88 84 VAL A O 1
ATOM 709 N N . ILE A 1 85 ? -12.007 5.263 18.206 1.00 83.19 85 ILE A N 1
ATOM 710 C CA . ILE A 1 85 ? -10.634 5.106 18.707 1.00 83.19 85 ILE A CA 1
ATOM 711 C C . ILE A 1 85 ? -9.783 6.319 18.324 1.00 83.19 85 ILE A C 1
ATOM 713 O O . ILE A 1 85 ? -9.079 6.875 19.166 1.00 83.19 85 ILE A O 1
ATOM 717 N N . LEU A 1 86 ? -9.895 6.781 17.080 1.00 80.25 86 LEU A N 1
ATOM 718 C CA . LEU A 1 86 ? -9.108 7.892 16.555 1.00 80.25 86 LEU A CA 1
ATOM 719 C C . LEU A 1 86 ? -9.452 9.223 17.238 1.00 80.25 86 LEU A C 1
ATOM 721 O O . LEU A 1 86 ? -8.568 10.039 17.470 1.00 80.25 86 LEU A O 1
ATOM 725 N N . ARG A 1 87 ? -10.716 9.422 17.636 1.00 80.00 87 ARG A N 1
ATOM 726 C CA . ARG A 1 87 ? -11.139 10.583 18.440 1.00 80.00 87 ARG A CA 1
ATOM 727 C C . ARG A 1 87 ? -10.607 10.563 19.873 1.00 80.00 87 ARG A C 1
ATOM 729 O O . ARG A 1 87 ? -10.520 11.625 20.481 1.00 80.00 87 ARG A O 1
ATOM 736 N N . LYS A 1 88 ? -10.303 9.383 20.425 1.00 82.88 88 LYS A N 1
ATOM 737 C CA . LYS A 1 88 ? -9.746 9.236 21.781 1.00 82.88 88 LYS A CA 1
ATOM 738 C C . LYS A 1 88 ? -8.243 9.518 21.830 1.00 82.88 88 LYS A C 1
ATOM 740 O O . LYS A 1 88 ? -7.729 9.804 22.907 1.00 82.88 88 LYS A O 1
ATOM 745 N N . GLN A 1 89 ? -7.541 9.415 20.702 1.00 80.81 89 GLN A N 1
ATOM 746 C CA . GLN A 1 89 ? -6.104 9.673 20.641 1.00 80.81 89 GLN A CA 1
ATOM 747 C C . GLN A 1 89 ? -5.807 11.181 20.660 1.00 80.81 89 GLN A C 1
ATOM 749 O O . GLN A 1 89 ? -6.562 11.963 20.073 1.00 80.81 89 GLN A O 1
ATOM 754 N N . PRO A 1 90 ? -4.716 11.613 21.324 1.00 77.00 90 PRO A N 1
ATOM 755 C CA . PRO A 1 90 ? -4.290 13.002 21.260 1.00 77.00 90 PRO A CA 1
ATOM 756 C C . PRO A 1 90 ? -3.955 13.368 19.809 1.00 77.00 90 PRO A C 1
ATOM 758 O O . PRO A 1 90 ? -3.505 12.514 19.038 1.00 77.00 90 PRO A O 1
ATOM 761 N N . PRO A 1 91 ? -4.162 14.629 19.407 1.00 72.88 91 PRO A N 1
ATOM 762 C CA . PRO A 1 91 ? -3.867 15.032 18.048 1.00 72.88 91 PRO A CA 1
ATOM 763 C C . PRO A 1 91 ? -2.386 14.826 17.725 1.00 72.88 91 PRO A C 1
ATOM 765 O O . PRO A 1 91 ? -1.512 15.279 18.465 1.00 72.88 91 PRO A O 1
ATOM 768 N N . MET A 1 92 ? -2.107 14.184 16.591 1.00 71.56 92 MET A N 1
ATOM 769 C CA . MET A 1 92 ? -0.738 14.043 16.107 1.00 71.56 92 MET A CA 1
ATOM 770 C C . MET A 1 92 ? -0.170 15.426 15.777 1.00 71.56 92 MET A C 1
ATOM 772 O O . MET A 1 92 ? -0.690 16.137 14.912 1.00 71.56 92 MET A O 1
ATOM 776 N N . MET A 1 93 ? 0.888 15.809 16.492 1.00 69.44 93 MET A N 1
ATOM 777 C CA . MET A 1 93 ? 1.674 16.994 16.163 1.00 69.44 93 MET A CA 1
ATOM 778 C C . MET A 1 93 ? 2.497 16.714 14.908 1.00 69.44 93 MET A C 1
ATOM 780 O O . MET A 1 93 ? 2.957 15.590 14.694 1.00 69.44 93 MET A O 1
ATOM 784 N N . ALA A 1 94 ? 2.668 17.733 14.066 1.00 76.94 94 ALA A N 1
ATOM 785 C CA . ALA A 1 94 ? 3.487 17.599 12.873 1.00 76.94 94 ALA A CA 1
ATOM 786 C C . ALA A 1 94 ? 4.927 17.232 13.264 1.00 76.94 94 ALA A C 1
ATOM 788 O O . ALA A 1 94 ? 5.451 17.687 14.282 1.00 76.94 94 ALA A O 1
ATOM 789 N N . VAL A 1 95 ? 5.575 16.399 12.453 1.00 83.06 95 VAL A N 1
ATOM 790 C CA . VAL A 1 95 ? 6.977 16.033 12.670 1.00 83.06 95 VAL A CA 1
ATOM 791 C C . VAL A 1 95 ? 7.852 17.258 12.382 1.00 83.06 95 VAL A C 1
ATOM 793 O O . VAL A 1 95 ? 7.554 18.064 11.494 1.00 83.06 95 VAL A O 1
ATOM 796 N N . PHE A 1 96 ? 8.924 17.439 13.150 1.00 79.81 96 PHE A N 1
ATOM 797 C CA . PHE A 1 96 ? 9.922 18.476 12.882 1.00 79.81 96 PHE A CA 1
ATOM 798 C C . PHE A 1 96 ? 10.467 18.333 11.442 1.00 79.81 96 PHE A C 1
ATOM 800 O O . PHE A 1 96 ? 10.758 17.207 11.039 1.00 79.81 96 PHE A O 1
ATOM 807 N N . PRO A 1 97 ? 10.616 19.414 10.645 1.00 85.44 97 PRO A N 1
ATOM 808 C CA . PRO A 1 97 ? 10.505 20.840 10.990 1.00 85.44 97 PRO A CA 1
ATOM 809 C C . PRO A 1 97 ? 9.118 21.462 10.744 1.00 85.44 97 PRO A C 1
ATOM 811 O O . PRO A 1 97 ? 8.904 22.631 11.058 1.00 85.44 97 PRO A O 1
ATOM 814 N N . VAL A 1 98 ? 8.158 20.707 10.204 1.00 80.06 98 VAL A N 1
ATOM 815 C CA . VAL A 1 98 ? 6.820 21.210 9.824 1.00 80.06 98 VAL A CA 1
ATOM 816 C C . VAL A 1 98 ? 6.032 21.721 11.040 1.00 80.06 98 VAL A C 1
ATOM 818 O O . VAL A 1 98 ? 5.250 22.665 10.919 1.00 80.06 98 VAL A O 1
ATOM 821 N N . ASN A 1 99 ? 6.317 21.182 12.230 1.00 77.62 99 ASN A N 1
ATOM 822 C CA . ASN A 1 99 ? 5.765 21.648 13.508 1.00 77.62 99 ASN A CA 1
ATOM 823 C C . ASN A 1 99 ? 6.022 23.137 13.812 1.00 77.62 99 ASN A C 1
ATOM 825 O O . ASN A 1 99 ? 5.287 23.736 14.589 1.00 77.62 99 ASN A O 1
ATOM 829 N N . LEU A 1 100 ? 7.061 23.741 13.220 1.00 79.69 100 LEU A N 1
ATOM 830 C CA . LEU A 1 100 ? 7.402 25.151 13.447 1.00 79.69 100 LEU A CA 1
ATOM 831 C C . LEU A 1 100 ? 6.436 26.116 12.744 1.00 79.69 100 LEU A C 1
ATOM 833 O O . LEU A 1 100 ? 6.257 27.239 13.203 1.00 79.69 100 LEU A O 1
ATOM 837 N N . TYR A 1 101 ? 5.810 25.683 11.645 1.00 77.69 101 TYR A N 1
ATOM 838 C CA . TYR A 1 101 ? 4.934 26.525 10.820 1.00 77.69 101 TYR A CA 1
ATOM 839 C C . TYR A 1 101 ? 3.457 26.129 10.915 1.00 77.69 101 TYR A C 1
ATOM 841 O O . TYR A 1 101 ? 2.578 26.964 10.704 1.00 77.69 101 TYR A O 1
ATOM 849 N N . VAL A 1 102 ? 3.160 24.869 11.245 1.00 74.12 102 VAL A N 1
ATOM 850 C CA . VAL A 1 102 ? 1.792 24.346 11.315 1.00 74.12 102 VAL A CA 1
ATOM 851 C C . VAL A 1 102 ? 1.485 23.908 12.744 1.00 74.12 102 VAL A C 1
ATOM 853 O O . VAL A 1 102 ? 1.755 22.779 13.137 1.00 74.12 102 VAL A O 1
ATOM 856 N N . THR A 1 103 ? 0.883 24.813 13.518 1.00 63.44 103 THR A N 1
ATOM 857 C CA . THR A 1 103 ? 0.491 24.578 14.922 1.00 63.44 103 THR A CA 1
ATOM 858 C C . THR A 1 103 ? -0.906 23.983 15.074 1.00 63.44 103 THR A C 1
ATOM 860 O O . THR A 1 103 ? -1.299 23.585 16.171 1.00 63.44 103 THR A O 1
ATOM 863 N N . LYS A 1 104 ? -1.693 23.929 13.991 1.00 66.62 104 LYS A N 1
ATOM 864 C CA . LYS A 1 104 ? -3.047 23.378 14.048 1.00 66.62 104 LYS A CA 1
ATOM 865 C C . LYS A 1 104 ? -2.983 21.850 14.012 1.00 66.62 104 LYS A C 1
ATOM 867 O O . LYS A 1 104 ? -2.544 21.300 13.002 1.00 66.62 104 LYS A O 1
ATOM 872 N N . PRO A 1 105 ? -3.457 21.162 15.063 1.00 67.75 105 PRO A N 1
ATOM 873 C CA . PRO A 1 105 ? -3.514 19.713 15.058 1.00 67.75 105 PRO A CA 1
ATOM 874 C C . PRO A 1 105 ? -4.442 19.209 13.951 1.00 67.75 105 PRO A C 1
ATOM 876 O O . PRO A 1 105 ? -5.549 19.726 13.766 1.00 67.75 105 PRO A O 1
ATOM 879 N N . PHE A 1 106 ? -4.013 18.175 13.228 1.00 70.31 106 PHE A N 1
ATOM 880 C CA . PHE A 1 106 ? -4.840 17.531 12.214 1.00 70.31 106 PHE A CA 1
ATOM 881 C C . PHE A 1 106 ? -6.028 16.828 12.892 1.00 70.31 106 PHE A C 1
ATOM 883 O O . PHE A 1 106 ? -5.857 15.846 13.614 1.00 70.31 106 PHE A O 1
ATOM 890 N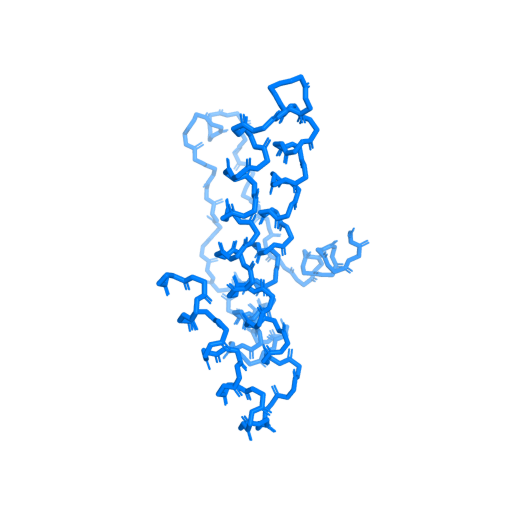 N . ARG A 1 107 ? -7.251 17.343 12.693 1.00 65.69 107 ARG A N 1
ATOM 891 C CA . ARG A 1 107 ? -8.475 16.728 13.230 1.00 65.69 107 ARG A CA 1
ATOM 892 C C . ARG A 1 107 ? -8.792 15.443 12.464 1.00 65.69 107 ARG A C 1
ATOM 894 O O . ARG A 1 107 ? -9.417 15.473 11.407 1.00 65.69 107 ARG A O 1
ATOM 901 N N . GLN A 1 108 ? -8.390 14.315 13.030 1.00 67.88 108 GLN A N 1
ATOM 902 C CA . GLN A 1 108 ? -8.760 12.990 12.555 1.00 67.88 108 GLN A CA 1
ATOM 903 C C . GLN A 1 108 ? -10.230 12.679 12.893 1.00 67.88 108 GLN A C 1
ATOM 905 O O . GLN A 1 108 ? -10.644 12.723 14.049 1.00 67.88 108 GLN A O 1
ATOM 910 N N . GLY A 1 109 ? -11.050 12.390 11.878 1.00 68.94 109 GLY A N 1
ATOM 911 C CA . GLY A 1 109 ? -12.478 12.091 12.044 1.00 68.94 109 GLY A CA 1
ATOM 912 C C . GLY A 1 109 ? -13.059 11.288 10.877 1.00 68.94 109 GLY A C 1
ATOM 913 O O . GLY A 1 109 ? -12.358 10.983 9.918 1.00 68.94 109 GLY A O 1
ATOM 914 N N . SER A 1 110 ? -14.355 10.968 10.921 1.00 68.19 110 SER A N 1
ATOM 915 C CA . SER A 1 110 ? -15.045 10.160 9.892 1.00 68.19 110 SER A CA 1
ATOM 916 C C . SER A 1 110 ? -15.020 10.778 8.489 1.00 68.19 110 SER A C 1
ATOM 918 O O . SER A 1 110 ? -15.018 10.069 7.482 1.00 68.19 110 SER A O 1
ATOM 920 N N . SER A 1 111 ? -14.938 12.107 8.400 1.00 69.75 111 SER A N 1
ATOM 921 C CA . SER A 1 111 ? -14.778 12.828 7.135 1.00 69.75 111 SER A CA 1
ATOM 922 C C . SER A 1 111 ? -13.423 12.579 6.465 1.00 69.75 111 SER A C 1
ATOM 924 O O . SER A 1 111 ? -13.330 12.711 5.247 1.00 69.75 111 SER A O 1
ATOM 926 N N . PHE A 1 112 ? -12.390 12.199 7.225 1.00 74.19 112 PHE A N 1
ATOM 927 C CA . PHE A 1 112 ? -11.075 11.847 6.692 1.00 74.19 112 PHE A CA 1
ATOM 928 C C . PHE A 1 112 ? -11.118 10.495 5.982 1.00 74.19 112 PHE A C 1
ATOM 930 O O . PHE A 1 112 ? -10.773 10.433 4.808 1.00 74.19 112 PHE A O 1
ATOM 937 N N . LEU A 1 113 ? -11.637 9.448 6.635 1.00 75.81 113 LEU A N 1
ATOM 938 C CA . LEU A 1 113 ? -11.775 8.121 6.020 1.00 75.81 113 LEU A CA 1
ATOM 939 C C . LEU A 1 113 ? -12.592 8.191 4.726 1.00 75.81 113 LEU A C 1
ATOM 941 O O . LEU A 1 113 ? -12.162 7.682 3.695 1.00 75.81 113 LEU A O 1
ATOM 945 N N . ARG A 1 114 ? -13.713 8.925 4.742 1.00 74.75 114 ARG A N 1
ATOM 946 C CA . ARG A 1 114 ? -14.543 9.133 3.547 1.00 74.75 114 ARG A CA 1
ATOM 947 C C . ARG A 1 114 ? -13.776 9.803 2.403 1.00 74.75 114 ARG A C 1
ATOM 949 O O . ARG A 1 114 ? -13.990 9.447 1.255 1.00 74.75 114 ARG A O 1
ATOM 956 N N . ARG A 1 115 ? -12.880 10.748 2.699 1.00 75.38 115 ARG A N 1
ATOM 957 C CA . ARG A 1 115 ? -12.039 11.402 1.683 1.00 75.38 115 ARG A CA 1
ATOM 958 C C . ARG A 1 115 ? -10.973 10.469 1.113 1.00 75.38 115 ARG A C 1
ATOM 960 O O . ARG A 1 115 ? -10.682 10.585 -0.066 1.00 75.38 115 ARG A O 1
ATOM 967 N N . ILE A 1 116 ? -10.433 9.548 1.913 1.00 73.50 116 ILE A N 1
ATOM 968 C CA . ILE A 1 116 ? -9.460 8.553 1.434 1.00 73.50 116 ILE A CA 1
ATOM 969 C C . ILE A 1 116 ? -10.136 7.552 0.490 1.00 73.50 116 ILE A C 1
ATOM 971 O O . ILE A 1 116 ? -9.557 7.200 -0.525 1.00 73.50 116 ILE A O 1
ATOM 975 N N . TYR A 1 117 ? -11.361 7.109 0.790 1.00 73.25 117 TYR A N 1
ATOM 976 C CA . TYR A 1 117 ? -12.098 6.185 -0.085 1.00 73.25 117 TYR A CA 1
ATOM 977 C C . TYR A 1 117 ? -12.619 6.823 -1.386 1.00 73.25 117 TYR A C 1
ATOM 979 O O . TYR A 1 117 ? -13.008 6.093 -2.291 1.00 73.25 117 TYR A O 1
ATOM 987 N N . LEU A 1 118 ? -12.675 8.157 -1.463 1.00 69.38 118 LEU A N 1
ATOM 988 C CA . LEU A 1 118 ? -13.154 8.907 -2.633 1.00 69.38 118 LEU A CA 1
ATOM 989 C C . LEU A 1 118 ? -12.031 9.381 -3.570 1.00 69.38 118 LEU A C 1
ATOM 991 O O . LEU A 1 118 ? -12.338 9.987 -4.597 1.00 69.38 118 LEU A O 1
ATOM 995 N N . CYS A 1 119 ? -10.769 9.164 -3.200 1.00 52.62 119 CYS A N 1
ATOM 996 C CA . CYS A 1 119 ? -9.602 9.467 -4.025 1.00 52.62 119 CYS A CA 1
ATOM 997 C C . CYS A 1 119 ? -9.147 8.216 -4.782 1.00 52.62 119 CYS A C 1
ATOM 999 O O . CYS A 1 119 ? -8.578 8.398 -5.880 1.00 52.62 119 CYS A O 1
#

Organism: NCBI:txid73025